Protein AF-A0A0C2DHV9-F1 (afdb_monomer_lite)

Sequence (97 aa):
MWSPWSFCSNNVMVRVRACSTVRGFKCVGHNKEFQSCDSSLLRPPSASDSRPVARQKPPLDGDVDVVDPYSEDRRLAMRQLYQDYEVEVPEAEQSTL

Foldseek 3Di:
DKDDWDPQDPQKIKIFDDDPCVPHDDDDDDGMDIDGNPCVVPPDDDDDDDDPPPPPPDPPDDPPPPPDPCPVVVVVVVCVVDVPDDDPDPPPPPDDD

InterPro domains:
  IPR000884 Thrombospondin type-1 (TSP1) repeat [PS50092] (2-38)
  IPR036383 Thrombospondin type-1 repeat superfamily [SSF82895] (2-37)

Organism: NCBI:txid51022

Radius of gyration: 21.4 Å; chains: 1; bounding box: 57×32×52 Å

Secondary structure (DSSP, 8-state):
-BPPPPPPBTTEEEEEB----TTSPPPSS-SEEEEE--TTS------------------S--------TTHHHHHHHHHHH-TT------GGGS---

pLDDT: mean 71.39, std 17.32, range [43.09, 94.94]

Structure (mmCIF, N/CA/C/O backbone):
data_AF-A0A0C2DHV9-F1
#
_entry.id   AF-A0A0C2DHV9-F1
#
loop_
_atom_site.group_PDB
_atom_site.id
_atom_site.type_symbol
_atom_site.label_atom_id
_atom_site.label_alt_id
_atom_site.label_comp_id
_atom_site.label_asym_id
_atom_site.label_entity_id
_atom_site.label_seq_id
_atom_site.pdbx_PDB_ins_code
_atom_site.Cartn_x
_atom_site.Cartn_y
_atom_site.Cartn_z
_atom_site.occupancy
_atom_site.B_iso_or_equiv
_atom_site.auth_seq_id
_atom_site.auth_comp_id
_atom_site.auth_asym_id
_atom_site.auth_atom_id
_atom_site.pdbx_PDB_model_num
ATOM 1 N N . MET A 1 1 ? 0.205 -6.897 13.495 1.00 82.19 1 MET A N 1
ATOM 2 C CA . MET A 1 1 ? 1.116 -7.732 12.682 1.00 82.19 1 MET A CA 1
ATOM 3 C C . MET A 1 1 ? 1.608 -6.892 11.512 1.00 82.19 1 MET A C 1
ATOM 5 O O . MET A 1 1 ? 0.790 -6.164 10.960 1.00 82.19 1 MET A O 1
ATOM 9 N N . TRP A 1 2 ? 2.899 -6.921 11.179 1.00 90.94 2 TRP A N 1
ATOM 10 C CA . TRP A 1 2 ? 3.433 -6.206 10.009 1.00 90.94 2 TRP A CA 1
ATOM 11 C C . TRP A 1 2 ? 3.209 -7.005 8.723 1.00 90.94 2 TRP A C 1
ATOM 13 O O . TRP A 1 2 ? 3.236 -8.234 8.754 1.00 90.94 2 TRP A O 1
ATOM 23 N N . SER A 1 3 ? 3.004 -6.302 7.611 1.00 92.94 3 SER A N 1
ATOM 24 C CA . SER A 1 3 ? 3.080 -6.863 6.268 1.00 92.94 3 SER A CA 1
ATOM 25 C C . SER A 1 3 ? 4.517 -7.300 5.963 1.00 92.94 3 SER A C 1
ATOM 27 O O . SER A 1 3 ? 5.465 -6.818 6.600 1.00 92.94 3 SER A O 1
ATOM 29 N N . PRO A 1 4 ? 4.710 -8.144 4.940 1.00 93.19 4 PRO A N 1
ATOM 30 C CA . PRO A 1 4 ? 6.006 -8.275 4.294 1.00 93.19 4 PRO A CA 1
ATOM 31 C C . PRO A 1 4 ? 6.514 -6.911 3.808 1.00 93.19 4 PRO A C 1
ATOM 33 O O . PRO A 1 4 ? 5.737 -5.969 3.610 1.00 93.19 4 PRO A O 1
ATOM 36 N N . TRP A 1 5 ? 7.825 -6.813 3.620 1.00 94.31 5 TRP A N 1
ATOM 37 C CA . TRP A 1 5 ? 8.434 -5.659 2.974 1.00 94.31 5 TRP A CA 1
ATOM 38 C C . TRP A 1 5 ? 8.056 -5.590 1.493 1.00 94.31 5 TRP A C 1
ATOM 40 O O . TRP A 1 5 ? 7.986 -6.618 0.819 1.00 94.31 5 TRP A O 1
ATOM 50 N N . SER A 1 6 ? 7.829 -4.376 0.989 1.00 91.56 6 SER A N 1
ATOM 51 C CA . SER A 1 6 ? 7.644 -4.131 -0.438 1.00 91.56 6 SER A CA 1
ATOM 52 C C . SER A 1 6 ? 8.910 -4.463 -1.223 1.00 91.56 6 SER A C 1
ATOM 54 O O . SER A 1 6 ? 10.009 -4.555 -0.671 1.00 91.56 6 SER A O 1
ATOM 56 N N . PHE A 1 7 ? 8.764 -4.554 -2.543 1.00 90.00 7 PHE A N 1
ATOM 57 C CA . PHE A 1 7 ? 9.913 -4.522 -3.436 1.00 90.00 7 PHE A CA 1
ATOM 58 C C . PHE A 1 7 ? 10.733 -3.247 -3.209 1.00 90.00 7 PHE A C 1
ATOM 60 O O . PHE A 1 7 ? 10.211 -2.213 -2.771 1.00 90.00 7 PHE A O 1
ATOM 67 N N . CYS A 1 8 ? 12.023 -3.337 -3.515 1.00 92.00 8 CYS A N 1
ATOM 68 C CA . CYS A 1 8 ? 12.892 -2.183 -3.450 1.00 92.00 8 CYS A CA 1
ATOM 69 C C . CYS A 1 8 ? 12.568 -1.200 -4.578 1.00 92.00 8 CYS A C 1
ATOM 71 O O . CYS A 1 8 ? 12.630 -1.565 -5.752 1.00 92.00 8 CYS A O 1
ATOM 73 N N . SER A 1 9 ? 12.272 0.047 -4.223 1.00 87.62 9 SER A N 1
ATOM 74 C CA . SER A 1 9 ? 12.067 1.144 -5.164 1.00 87.62 9 SER A CA 1
ATOM 75 C C . SER A 1 9 ? 12.911 2.336 -4.732 1.00 87.62 9 SER A C 1
ATOM 77 O O . SER A 1 9 ? 12.811 2.782 -3.593 1.00 87.62 9 SER A O 1
ATOM 79 N N . ASN A 1 10 ? 13.774 2.842 -5.616 1.00 88.50 10 ASN A N 1
ATOM 80 C CA . ASN A 1 10 ? 14.689 3.950 -5.308 1.00 88.50 10 ASN A CA 1
ATOM 81 C C . ASN A 1 10 ? 15.534 3.722 -4.033 1.00 88.50 10 ASN A C 1
ATOM 83 O O . ASN A 1 10 ? 15.670 4.621 -3.209 1.00 88.50 10 ASN A O 1
ATOM 87 N N . ASN A 1 11 ? 16.083 2.512 -3.855 1.00 88.12 11 ASN A N 1
ATOM 88 C CA . ASN A 1 11 ? 16.821 2.083 -2.652 1.00 88.12 11 ASN A CA 1
ATOM 89 C C . ASN A 1 11 ? 16.015 2.135 -1.343 1.00 88.12 11 ASN A C 1
ATOM 91 O O . ASN A 1 11 ? 16.607 2.082 -0.268 1.00 88.12 11 ASN A O 1
ATOM 95 N N . VAL A 1 12 ? 14.683 2.199 -1.412 1.00 92.12 12 VAL A N 1
ATOM 96 C CA . VAL A 1 12 ? 13.800 2.190 -0.245 1.00 92.12 12 VAL A CA 1
ATOM 97 C C . VAL A 1 12 ? 12.760 1.081 -0.375 1.00 92.12 12 VAL A C 1
ATOM 99 O O . VAL A 1 12 ? 12.185 0.834 -1.434 1.00 92.12 12 VAL A O 1
ATOM 102 N N . MET A 1 13 ? 12.503 0.418 0.741 1.00 93.75 13 MET A N 1
ATOM 103 C CA . MET A 1 13 ? 11.463 -0.585 0.917 1.00 93.75 13 MET A CA 1
ATOM 104 C C . MET A 1 13 ? 10.535 -0.153 2.048 1.00 93.75 13 MET A C 1
ATOM 106 O O . MET A 1 13 ? 10.947 0.517 2.998 1.00 93.75 13 MET A O 1
ATOM 110 N N . VAL A 1 14 ? 9.257 -0.500 1.917 1.00 94.31 14 VAL A N 1
ATOM 111 C CA . VAL A 1 14 ? 8.181 -0.038 2.797 1.00 94.31 14 VAL A CA 1
ATOM 112 C C . VAL A 1 14 ? 7.405 -1.229 3.334 1.00 94.31 14 VAL A C 1
ATOM 114 O O . VAL A 1 14 ? 7.129 -2.176 2.602 1.00 94.31 14 VAL A O 1
ATOM 117 N N . ARG A 1 15 ? 7.012 -1.182 4.607 1.00 94.94 15 ARG A N 1
ATOM 118 C CA . ARG A 1 15 ? 6.037 -2.121 5.179 1.00 94.94 15 ARG A CA 1
ATOM 119 C C . ARG A 1 15 ? 5.009 -1.388 6.018 1.00 94.94 15 ARG A C 1
ATOM 121 O O . ARG A 1 15 ? 5.275 -0.308 6.548 1.00 94.94 15 ARG A O 1
ATOM 128 N N . VAL A 1 16 ? 3.834 -1.989 6.149 1.00 93.50 16 VAL A N 1
ATOM 129 C CA . VAL A 1 16 ? 2.712 -1.431 6.910 1.00 93.50 16 VAL A CA 1
ATOM 130 C C . VAL A 1 16 ? 2.162 -2.461 7.882 1.00 93.50 16 VAL A C 1
ATOM 132 O O . VAL A 1 16 ? 2.282 -3.660 7.657 1.00 93.50 16 VAL A O 1
ATOM 135 N N . ARG A 1 17 ? 1.556 -2.027 8.985 1.00 91.06 17 ARG A N 1
ATOM 136 C CA . ARG A 1 17 ? 0.782 -2.915 9.864 1.00 91.06 17 ARG A CA 1
ATOM 137 C C . ARG A 1 17 ? -0.658 -2.451 9.940 1.00 91.06 17 ARG A C 1
ATOM 139 O O . ARG A 1 17 ? -0.924 -1.259 10.079 1.00 91.06 17 ARG A O 1
ATOM 146 N N . ALA A 1 18 ? -1.575 -3.410 9.911 1.00 85.69 18 ALA A N 1
ATOM 147 C CA . ALA A 1 18 ? -2.972 -3.144 10.206 1.00 85.69 18 ALA A CA 1
ATOM 148 C C . ALA A 1 18 ? -3.156 -2.908 11.713 1.00 85.69 18 ALA A C 1
ATOM 150 O O . ALA A 1 18 ? -2.570 -3.610 12.548 1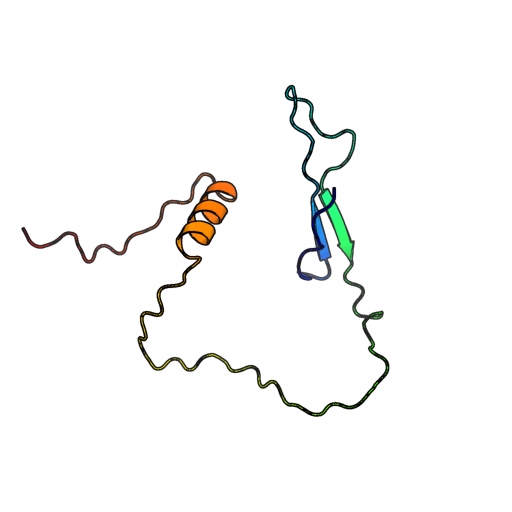.00 85.69 18 ALA A O 1
ATOM 151 N N . CYS A 1 19 ? -3.976 -1.916 12.048 1.00 83.44 19 CYS A N 1
ATOM 152 C CA . CYS A 1 19 ? -4.424 -1.667 13.412 1.00 83.44 19 CYS A CA 1
ATOM 153 C C . CYS A 1 19 ? -5.623 -2.552 13.712 1.00 83.44 19 CYS A C 1
ATOM 155 O O . CYS A 1 19 ? -6.480 -2.734 12.852 1.00 83.44 19 CYS A O 1
ATOM 157 N N . SER A 1 20 ? -5.708 -3.067 14.937 1.00 72.06 20 SER A N 1
ATOM 158 C CA . SER A 1 20 ? -6.956 -3.666 15.398 1.00 72.06 20 SER A CA 1
ATOM 159 C C . SER A 1 20 ? -7.993 -2.549 15.518 1.00 72.06 20 SER A C 1
ATOM 161 O O . SER A 1 20 ? -7.849 -1.668 16.360 1.00 72.06 20 SER A O 1
ATOM 163 N N . THR A 1 21 ? -8.988 -2.532 14.631 1.00 68.19 21 THR A N 1
ATOM 164 C CA . THR A 1 21 ? -9.997 -1.462 14.541 1.00 68.19 21 THR A CA 1
ATOM 165 C C . THR A 1 21 ? -11.190 -1.680 15.465 1.00 68.19 21 THR A C 1
ATOM 167 O O . THR A 1 21 ? -12.144 -0.899 15.422 1.00 68.19 21 THR A O 1
ATOM 170 N N . VAL A 1 22 ? -11.167 -2.710 16.321 1.00 62.00 22 VAL A N 1
ATOM 171 C CA . VAL A 1 22 ? -12.250 -2.953 17.281 1.00 62.00 22 VAL A CA 1
ATOM 172 C C . VAL A 1 22 ? -12.397 -1.719 18.170 1.00 62.00 22 VAL A C 1
ATOM 174 O O . VAL A 1 22 ? -11.533 -1.415 18.987 1.00 62.00 22 VAL A O 1
ATOM 177 N N . ARG A 1 23 ? -13.517 -1.010 17.976 1.00 67.75 23 ARG A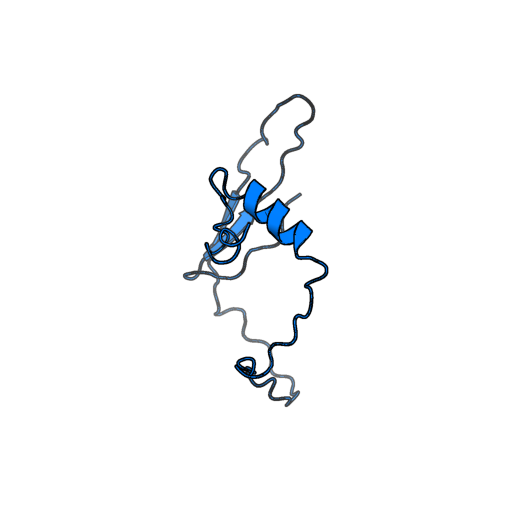 N 1
ATOM 178 C CA . ARG A 1 23 ? -13.917 0.242 18.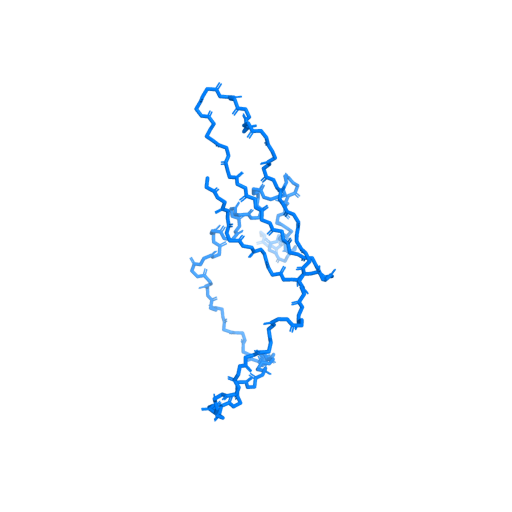648 1.00 67.75 23 ARG A CA 1
ATOM 179 C C . ARG A 1 23 ? -13.293 1.550 18.142 1.00 67.75 23 ARG A C 1
ATOM 181 O O . ARG A 1 23 ? -13.370 2.551 18.843 1.00 67.75 23 ARG A O 1
ATOM 188 N N . GLY A 1 2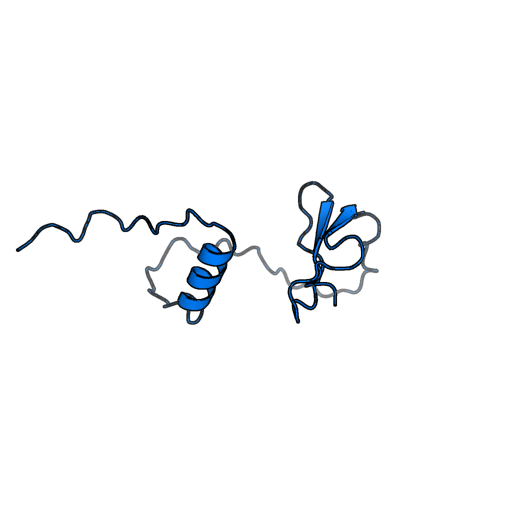4 ? -12.747 1.584 16.925 1.00 66.06 24 GLY A N 1
ATOM 189 C CA . GLY A 1 24 ? -12.372 2.846 16.262 1.00 66.06 24 GLY A CA 1
ATOM 190 C C . GLY A 1 24 ? -11.067 3.483 16.753 1.00 66.06 24 GLY A C 1
ATOM 191 O O . GLY A 1 24 ? -10.773 4.631 16.422 1.00 66.06 24 GLY A O 1
ATOM 192 N N . PHE A 1 25 ? -10.258 2.748 17.517 1.00 63.72 25 PHE A N 1
ATOM 193 C CA . PHE A 1 25 ? -8.956 3.222 17.975 1.00 63.72 25 PHE A CA 1
ATOM 194 C C . PHE A 1 25 ? -7.881 3.010 16.899 1.00 63.72 25 PHE A C 1
ATOM 196 O O . PHE A 1 25 ? -7.791 1.952 16.274 1.00 63.72 25 PHE A O 1
ATOM 203 N N . LYS A 1 26 ? -7.055 4.038 16.672 1.00 73.19 26 LYS A N 1
ATOM 204 C CA . LYS A 1 26 ? -5.871 3.958 15.800 1.00 73.19 26 LYS A CA 1
ATOM 205 C C . LYS A 1 26 ? -4.768 3.146 16.493 1.00 73.19 26 LYS A C 1
ATOM 207 O O . LYS A 1 26 ? -4.743 3.058 17.718 1.00 73.19 26 LYS A O 1
ATOM 212 N N . CYS A 1 27 ? -3.850 2.554 15.720 1.00 75.06 27 CYS A N 1
ATOM 213 C CA . CYS A 1 27 ? -2.685 1.856 16.277 1.00 75.06 27 CYS A CA 1
ATOM 214 C C . CYS A 1 27 ? -1.961 2.738 17.293 1.00 75.06 27 CYS A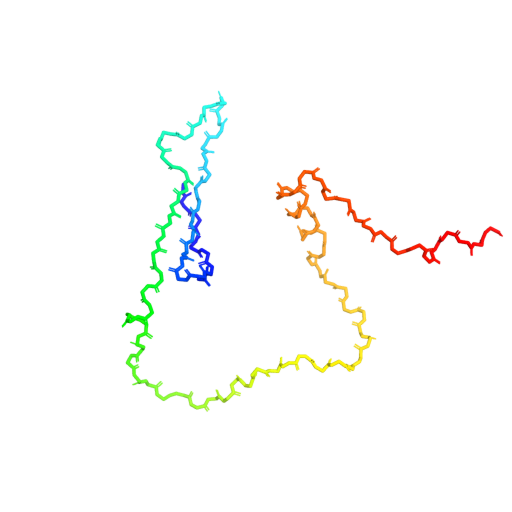 C 1
ATOM 216 O O . CYS A 1 27 ? -1.717 3.916 17.032 1.00 75.06 27 CYS A O 1
ATOM 218 N N . VAL A 1 28 ? -1.512 2.135 18.393 1.00 81.94 28 VAL A N 1
ATOM 219 C CA . VAL A 1 28 ? -0.512 2.771 19.249 1.00 81.94 28 VAL A CA 1
ATOM 220 C C . VAL A 1 28 ? 0.825 2.777 18.503 1.00 81.94 28 VAL A C 1
ATOM 222 O O . VAL A 1 28 ? 1.403 1.722 18.223 1.00 81.94 28 VAL A O 1
ATOM 225 N N . GLY A 1 29 ? 1.301 3.976 18.169 1.00 85.50 29 GLY A N 1
ATOM 226 C CA . GLY A 1 29 ? 2.561 4.205 17.462 1.00 85.50 29 GLY A CA 1
ATOM 227 C C . GLY A 1 29 ? 2.474 4.035 15.941 1.00 85.50 29 GLY A C 1
ATOM 228 O O . GLY A 1 29 ? 1.406 3.832 15.366 1.00 85.50 29 GLY A O 1
ATOM 229 N N . HIS A 1 30 ? 3.630 4.105 15.282 1.00 87.62 30 HIS A N 1
ATOM 230 C CA . HIS A 1 30 ? 3.740 4.111 13.822 1.00 87.62 30 HIS A CA 1
ATOM 231 C C . HIS A 1 30 ? 3.140 2.859 13.177 1.00 87.62 30 HIS A C 1
ATOM 233 O O . HIS A 1 30 ? 3.278 1.747 13.686 1.00 87.62 30 HIS A O 1
ATOM 239 N N . ASN A 1 31 ? 2.469 3.029 12.042 1.00 90.56 31 ASN A N 1
ATOM 240 C CA . ASN A 1 31 ? 1.876 1.940 11.261 1.00 90.56 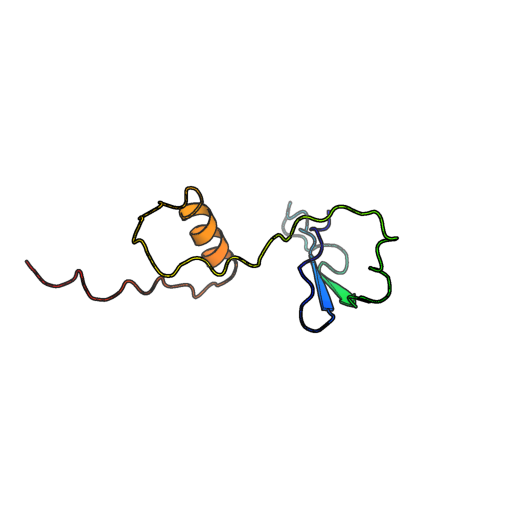31 ASN A CA 1
ATOM 241 C C . ASN A 1 31 ? 2.556 1.733 9.898 1.00 90.56 31 ASN A C 1
ATOM 243 O O . ASN A 1 31 ? 2.126 0.863 9.142 1.00 90.56 31 ASN A O 1
ATOM 247 N N . LYS A 1 32 ? 3.604 2.510 9.600 1.00 92.00 32 LYS A N 1
ATOM 248 C CA . LYS A 1 32 ? 4.387 2.467 8.365 1.00 92.00 32 LYS A CA 1
ATOM 249 C C . LYS A 1 32 ? 5.867 2.624 8.693 1.00 92.00 32 LYS A C 1
ATOM 251 O O . LYS A 1 32 ? 6.223 3.472 9.508 1.00 92.00 32 LYS A O 1
ATOM 256 N N . GLU A 1 33 ? 6.701 1.825 8.044 1.00 94.38 33 GLU A N 1
ATOM 257 C CA . GLU A 1 33 ? 8.157 1.875 8.170 1.00 94.38 33 GLU A CA 1
ATOM 258 C C . GLU A 1 33 ? 8.815 1.942 6.791 1.00 94.38 33 GLU A C 1
ATOM 260 O O . GLU A 1 33 ? 8.284 1.400 5.818 1.00 94.38 33 GLU A O 1
ATOM 265 N N . PHE A 1 34 ? 9.975 2.599 6.738 1.00 94.12 34 PHE A N 1
ATOM 266 C CA . PHE A 1 34 ? 10.834 2.718 5.563 1.00 94.12 34 PHE A CA 1
ATOM 267 C C . PHE A 1 34 ? 12.221 2.191 5.926 1.00 94.12 34 PHE A C 1
ATOM 269 O O . PHE A 1 34 ? 12.736 2.503 7.000 1.00 94.12 34 PHE A O 1
ATOM 276 N N . GLN A 1 35 ? 12.822 1.406 5.044 1.00 92.31 35 GLN A N 1
ATOM 277 C CA . GLN A 1 35 ? 14.168 0.869 5.221 1.00 92.31 35 GLN A CA 1
ATOM 278 C C . GLN A 1 35 ? 14.944 0.995 3.910 1.00 92.31 35 GLN A C 1
ATOM 280 O O . GLN A 1 35 ? 14.354 0.905 2.834 1.00 92.31 35 GLN A O 1
ATOM 285 N N . SER A 1 36 ? 16.254 1.230 3.998 1.00 92.00 36 SER A N 1
ATOM 286 C CA . SER A 1 36 ? 17.144 1.198 2.842 1.00 92.00 36 SER A CA 1
ATOM 287 C C . SER A 1 36 ? 17.323 -0.234 2.350 1.00 92.00 36 SER A C 1
ATOM 289 O O . SER A 1 36 ? 17.546 -1.157 3.133 1.00 92.00 36 SER A O 1
ATOM 291 N N . CYS A 1 37 ? 17.255 -0.426 1.039 1.00 82.38 37 CYS A N 1
ATOM 292 C CA . CYS A 1 37 ? 17.651 -1.685 0.430 1.00 82.38 37 CYS A CA 1
ATOM 293 C C . CYS A 1 37 ? 19.174 -1.674 0.283 1.00 82.38 37 CYS A C 1
ATOM 295 O O . CYS A 1 37 ? 19.692 -1.373 -0.790 1.00 82.38 37 CYS A O 1
ATOM 297 N N . ASP A 1 38 ? 19.922 -1.943 1.346 1.00 73.62 38 ASP A N 1
ATOM 298 C CA . ASP A 1 38 ? 21.365 -2.118 1.204 1.00 73.62 38 ASP A CA 1
ATOM 299 C C . ASP A 1 38 ? 21.638 -3.409 0.413 1.00 73.62 38 ASP A C 1
ATOM 301 O O . ASP A 1 38 ? 21.760 -4.511 0.949 1.00 73.62 38 ASP A O 1
ATOM 305 N N . SER A 1 39 ? 21.723 -3.271 -0.913 1.00 60.34 39 SER A N 1
ATOM 306 C CA . SER A 1 39 ? 22.028 -4.339 -1.873 1.00 60.34 39 SER A CA 1
ATOM 307 C C . SER A 1 39 ? 23.440 -4.916 -1.706 1.00 60.34 39 SER A C 1
ATOM 309 O O . SER A 1 39 ? 23.820 -5.844 -2.413 1.00 60.34 39 SER A O 1
ATOM 311 N N . SER A 1 40 ? 24.224 -4.395 -0.762 1.00 57.62 40 SER A N 1
ATOM 312 C CA . SER A 1 40 ? 25.552 -4.879 -0.387 1.00 57.62 40 SER A CA 1
ATOM 313 C C . SER A 1 40 ? 25.523 -6.125 0.512 1.00 57.62 40 SER A C 1
ATOM 315 O O . SER A 1 40 ? 26.529 -6.829 0.578 1.00 57.62 40 SER A O 1
ATOM 317 N N . LEU A 1 41 ? 24.386 -6.453 1.145 1.00 55.53 41 LEU A N 1
ATOM 318 C CA . LEU A 1 41 ? 24.223 -7.677 1.951 1.00 55.53 41 LEU A CA 1
ATOM 319 C C . LEU A 1 41 ? 23.532 -8.830 1.205 1.00 55.53 41 LEU A C 1
ATOM 321 O O . LEU A 1 41 ? 23.491 -9.950 1.709 1.00 55.53 41 LEU A O 1
ATOM 325 N N . LEU A 1 42 ? 23.056 -8.596 -0.022 1.00 54.38 42 LEU A N 1
ATOM 326 C CA . LEU A 1 42 ? 22.543 -9.634 -0.924 1.00 54.38 42 LEU A CA 1
ATOM 327 C C . LEU A 1 42 ? 23.631 -10.138 -1.887 1.00 54.38 42 LEU A C 1
ATOM 329 O O . LEU A 1 42 ? 23.375 -10.345 -3.071 1.00 54.38 42 LEU A O 1
ATOM 333 N N . ARG A 1 43 ? 24.856 -10.362 -1.392 1.00 43.50 43 ARG A N 1
ATOM 334 C CA . ARG A 1 43 ? 25.768 -11.314 -2.038 1.00 43.50 43 ARG A CA 1
ATOM 335 C C . ARG A 1 43 ? 25.359 -12.711 -1.558 1.00 43.50 43 ARG A C 1
ATOM 337 O O . ARG A 1 43 ? 25.711 -13.061 -0.432 1.00 43.50 43 ARG A O 1
ATOM 344 N N . PRO A 1 44 ? 24.642 -13.525 -2.352 1.00 50.84 44 PRO A N 1
ATOM 345 C CA . PRO A 1 44 ? 24.557 -14.944 -2.043 1.00 50.84 44 PRO A CA 1
ATOM 346 C C . PRO A 1 44 ? 25.980 -15.529 -2.104 1.00 50.84 44 PRO A C 1
ATOM 348 O O . PRO A 1 44 ? 26.722 -15.202 -3.038 1.00 50.84 44 PRO A O 1
ATOM 351 N N . PRO A 1 45 ? 26.414 -16.363 -1.141 1.00 45.22 45 PRO A N 1
ATOM 352 C CA . PRO A 1 45 ? 27.576 -17.201 -1.374 1.00 45.22 45 PRO A CA 1
ATOM 353 C C . PRO A 1 45 ? 27.240 -18.119 -2.551 1.00 45.22 45 PRO A C 1
ATOM 355 O O . PRO A 1 45 ? 26.217 -18.802 -2.553 1.00 45.22 45 PRO A O 1
ATOM 358 N N . SER A 1 46 ? 28.078 -18.062 -3.581 1.00 49.59 46 SER A N 1
ATOM 359 C CA . SER A 1 46 ? 28.007 -18.885 -4.779 1.00 49.59 46 SER A CA 1
ATOM 360 C C . SER A 1 46 ? 27.746 -20.354 -4.442 1.00 49.59 46 SER A C 1
ATOM 362 O O . SER A 1 46 ? 28.592 -21.016 -3.849 1.00 49.59 46 SER A O 1
ATOM 364 N N . ALA A 1 47 ? 26.615 -20.879 -4.898 1.00 45.97 47 ALA A N 1
ATOM 365 C CA . ALA A 1 47 ? 26.450 -22.292 -5.189 1.00 45.97 47 ALA A CA 1
ATOM 366 C C . ALA A 1 47 ? 25.694 -22.376 -6.514 1.00 45.97 47 ALA A C 1
ATOM 368 O O . ALA A 1 47 ? 24.506 -22.085 -6.601 1.00 45.97 47 ALA A O 1
ATOM 369 N N . SER A 1 48 ? 26.473 -22.651 -7.554 1.00 56.31 48 SER A N 1
ATOM 370 C CA . SER A 1 48 ? 26.079 -23.246 -8.827 1.00 56.31 48 SER A CA 1
ATOM 371 C C . SER A 1 48 ? 24.646 -23.791 -8.888 1.00 56.31 48 SER A C 1
ATOM 373 O O . SER A 1 48 ? 24.388 -24.888 -8.399 1.00 56.31 48 SER A O 1
ATOM 375 N N . ASP A 1 49 ? 23.766 -23.097 -9.605 1.00 46.75 49 ASP A N 1
ATOM 376 C CA . ASP A 1 49 ? 22.890 -23.795 -10.540 1.00 46.75 49 ASP A CA 1
ATOM 377 C C . ASP A 1 49 ? 22.646 -22.914 -11.767 1.00 46.75 49 ASP A C 1
ATOM 379 O O . ASP A 1 49 ? 21.993 -21.868 -11.732 1.00 46.75 49 ASP A O 1
ATOM 383 N N . SER A 1 50 ? 23.279 -23.313 -12.860 1.00 51.38 50 SER A N 1
ATOM 384 C CA . SER A 1 50 ? 23.149 -22.691 -14.164 1.00 51.38 50 SER A CA 1
ATOM 385 C C . SER A 1 50 ? 21.793 -23.067 -14.751 1.00 51.38 50 SER A C 1
ATOM 387 O O . SER A 1 50 ? 21.673 -24.056 -15.470 1.00 51.38 50 SER A O 1
ATOM 389 N N . ARG A 1 51 ? 20.769 -22.244 -14.520 1.00 46.34 51 ARG A N 1
ATOM 390 C CA . ARG A 1 51 ? 19.647 -22.137 -15.459 1.00 46.34 51 ARG A CA 1
ATOM 391 C C . ARG A 1 51 ? 19.469 -20.681 -15.859 1.00 46.34 51 ARG A C 1
ATOM 393 O O . ARG A 1 51 ? 19.217 -19.847 -14.989 1.00 46.34 51 ARG A O 1
ATOM 400 N N . PRO A 1 52 ? 19.570 -20.339 -17.155 1.00 43.50 52 PRO A N 1
ATOM 401 C CA . PRO A 1 52 ? 19.202 -19.014 -17.595 1.00 43.50 52 PRO A CA 1
ATOM 402 C C . PRO A 1 52 ? 17.678 -18.960 -17.522 1.00 43.50 52 PRO A C 1
ATOM 404 O O . PRO A 1 52 ? 16.989 -19.399 -18.441 1.00 43.50 52 PRO A O 1
ATOM 407 N N . VAL A 1 53 ? 17.118 -18.427 -16.435 1.00 46.03 53 VAL A N 1
ATOM 408 C CA . VAL A 1 53 ? 15.772 -17.859 -16.523 1.00 46.03 53 VAL A CA 1
ATOM 409 C C . VAL A 1 53 ? 15.955 -16.570 -17.304 1.00 46.03 53 VAL A C 1
ATOM 411 O O . VAL A 1 53 ? 16.157 -15.488 -16.755 1.00 46.03 53 VAL A O 1
ATOM 414 N N . ALA A 1 54 ? 16.002 -16.733 -18.626 1.00 45.38 54 ALA A N 1
ATOM 415 C CA . ALA A 1 54 ? 15.825 -15.653 -19.561 1.00 45.38 54 ALA A CA 1
ATOM 416 C C . ALA A 1 54 ? 14.656 -14.817 -19.043 1.00 45.38 54 ALA A C 1
ATOM 418 O O . ALA A 1 54 ? 13.579 -15.352 -18.771 1.00 45.38 54 ALA A O 1
ATOM 419 N N . ARG A 1 55 ? 14.875 -13.507 -18.898 1.00 53.28 55 ARG A N 1
ATOM 420 C CA . ARG A 1 55 ? 13.783 -12.544 -18.968 1.00 53.28 55 ARG A CA 1
ATOM 421 C C . ARG A 1 55 ? 13.082 -12.799 -20.298 1.00 53.28 55 ARG A C 1
ATOM 423 O O . ARG A 1 55 ? 13.443 -12.214 -21.315 1.00 53.28 55 ARG A O 1
ATOM 430 N N . GLN A 1 56 ? 12.113 -13.702 -20.298 1.00 45.59 56 GLN A N 1
ATOM 431 C CA . GLN A 1 56 ? 11.128 -13.767 -21.348 1.00 45.59 56 GLN A CA 1
ATOM 432 C C . GLN A 1 56 ? 10.320 -12.491 -21.169 1.00 45.59 56 GLN A C 1
ATOM 434 O O . GLN A 1 56 ? 9.417 -12.399 -20.344 1.00 45.59 56 GLN A O 1
ATOM 439 N N . LYS A 1 57 ? 10.722 -11.455 -21.909 1.00 50.16 57 LYS A N 1
ATOM 440 C CA . LYS A 1 57 ? 9.754 -10.507 -22.440 1.00 50.16 57 LYS A CA 1
ATOM 441 C C . LYS A 1 57 ? 8.637 -11.387 -23.019 1.00 50.16 57 LYS A C 1
ATOM 443 O O . LYS A 1 57 ? 8.971 -12.207 -23.880 1.00 50.16 57 LYS A O 1
ATOM 448 N N . PRO A 1 58 ? 7.392 -11.319 -22.516 1.00 51.00 58 PRO A N 1
ATOM 449 C CA . PRO A 1 58 ? 6.316 -12.094 -23.109 1.00 51.00 58 PRO A CA 1
ATOM 450 C C . PRO A 1 58 ? 6.303 -11.776 -24.608 1.00 51.00 58 PRO A C 1
ATOM 452 O O . PRO A 1 58 ? 6.456 -10.596 -24.962 1.00 51.00 58 PRO A O 1
ATOM 455 N N . PRO A 1 59 ? 6.221 -12.784 -25.489 1.00 45.56 59 PRO A N 1
ATOM 456 C CA . PRO A 1 59 ? 5.996 -12.531 -26.897 1.00 45.56 59 PRO A CA 1
ATOM 457 C C . PRO A 1 59 ? 4.745 -11.661 -27.009 1.00 45.56 59 PRO A C 1
ATOM 459 O O . PRO A 1 59 ? 3.695 -11.997 -26.467 1.00 45.56 59 PRO A O 1
ATOM 462 N N . LEU A 1 60 ? 4.883 -10.516 -27.671 1.00 56.94 60 LEU A N 1
ATOM 463 C CA . LEU A 1 60 ? 3.754 -9.788 -28.237 1.00 56.94 60 LEU A CA 1
ATOM 464 C C . LEU A 1 60 ? 3.263 -10.615 -29.428 1.00 56.94 60 LEU A C 1
ATOM 466 O O . LEU A 1 60 ? 3.551 -10.260 -30.561 1.00 56.94 60 LEU A O 1
ATOM 470 N N . ASP A 1 61 ? 2.661 -11.773 -29.178 1.00 59.75 61 ASP A N 1
ATOM 471 C CA . ASP A 1 61 ? 2.025 -12.565 -30.225 1.00 59.75 61 ASP A CA 1
ATOM 472 C C . ASP A 1 61 ? 1.114 -13.618 -29.597 1.00 59.75 61 ASP A C 1
ATOM 474 O O . ASP A 1 61 ? 1.573 -14.500 -28.868 1.00 59.75 61 ASP A O 1
ATOM 478 N N . GLY A 1 62 ? -0.183 -13.491 -29.863 1.00 50.47 62 GLY A N 1
ATOM 479 C CA . GLY A 1 62 ? -1.223 -14.375 -29.354 1.00 50.47 62 GLY A CA 1
ATOM 480 C C . GLY A 1 62 ? -2.158 -13.666 -28.388 1.00 50.47 62 GLY A C 1
ATOM 481 O O . GLY A 1 62 ? -1.953 -13.688 -27.177 1.00 50.47 62 GLY A O 1
ATOM 482 N N . ASP A 1 63 ? -3.207 -13.082 -28.958 1.00 59.00 63 ASP A N 1
ATOM 483 C CA . ASP A 1 63 ? -4.494 -12.839 -28.312 1.00 59.00 63 ASP A CA 1
ATOM 484 C C . ASP A 1 63 ? -5.060 -14.175 -27.800 1.00 59.00 63 ASP A C 1
ATOM 486 O O . ASP A 1 63 ? -5.870 -14.842 -28.441 1.00 59.00 63 ASP A O 1
ATOM 490 N N . VAL A 1 64 ? -4.512 -14.657 -26.689 1.00 57.09 64 VAL A N 1
ATOM 491 C CA . VAL A 1 64 ? -5.169 -15.658 -25.867 1.00 57.09 64 VAL A CA 1
ATOM 492 C C . VAL A 1 64 ? -5.775 -14.860 -24.737 1.00 57.09 64 VAL A C 1
ATOM 494 O O . VAL A 1 64 ? -5.056 -14.400 -23.848 1.00 57.09 64 VAL A O 1
ATOM 497 N N . ASP A 1 65 ? -7.092 -14.701 -24.800 1.00 63.97 65 ASP A N 1
ATOM 498 C CA . ASP A 1 65 ? -7.932 -14.169 -23.733 1.00 63.97 65 ASP A CA 1
ATOM 499 C C . ASP A 1 65 ? -7.903 -15.149 -22.542 1.00 63.97 65 ASP A C 1
ATOM 501 O O . ASP A 1 65 ? -8.848 -15.878 -22.235 1.00 63.97 65 ASP A O 1
ATOM 505 N N . VAL A 1 66 ? -6.724 -15.281 -21.924 1.00 76.19 66 VAL A N 1
ATOM 506 C CA . VAL A 1 66 ? -6.551 -15.987 -20.663 1.00 76.19 66 VAL A CA 1
ATOM 507 C C . VAL A 1 66 ? -7.194 -15.091 -19.626 1.00 76.19 66 VAL A C 1
ATOM 509 O O . VAL A 1 66 ? -6.564 -14.176 -19.095 1.00 76.19 66 VAL A O 1
ATOM 512 N N . VAL A 1 67 ? -8.467 -15.368 -19.358 1.00 75.50 67 VAL A N 1
ATOM 513 C CA . VAL A 1 67 ? -9.212 -14.747 -18.270 1.00 75.50 67 VAL A CA 1
ATOM 514 C C . VAL A 1 67 ? -8.420 -14.963 -16.983 1.00 75.50 67 VAL A C 1
ATOM 516 O O . VAL A 1 67 ? -8.305 -16.088 -16.494 1.00 75.50 67 VAL A O 1
ATOM 519 N N . ASP A 1 68 ? -7.837 -13.886 -16.455 1.00 77.56 68 ASP A N 1
ATOM 520 C CA . ASP A 1 68 ? -7.135 -13.909 -15.173 1.00 77.56 68 ASP A CA 1
ATOM 521 C C . ASP A 1 68 ? -8.152 -14.301 -14.084 1.00 77.56 68 ASP A C 1
ATOM 523 O O . ASP A 1 68 ? -9.093 -13.533 -13.832 1.00 77.56 68 ASP A O 1
ATOM 527 N N . PRO A 1 69 ? -7.995 -15.464 -13.418 1.00 86.25 69 PRO A N 1
ATOM 528 C CA . PRO A 1 69 ? -8.910 -15.900 -12.365 1.00 86.25 69 PRO A CA 1
ATOM 529 C C . PRO A 1 69 ? -8.939 -14.939 -11.166 1.00 86.25 69 PRO A C 1
ATOM 531 O O . PRO A 1 69 ? -9.867 -15.003 -10.366 1.00 86.25 69 PRO A O 1
ATOM 534 N N . TYR A 1 70 ? -7.966 -14.029 -11.055 1.00 85.56 70 TYR A N 1
ATOM 535 C CA . TYR A 1 70 ? -7.877 -13.006 -10.010 1.00 85.56 70 TYR A CA 1
ATOM 536 C C . TYR A 1 70 ? -8.221 -11.594 -10.512 1.00 85.56 70 TYR A C 1
ATOM 538 O O . TYR A 1 70 ? -7.908 -10.599 -9.853 1.00 85.56 70 TYR A O 1
ATOM 546 N N . SER A 1 71 ? -8.854 -11.472 -11.681 1.00 84.50 71 SER A N 1
ATOM 547 C CA . SER A 1 71 ? -9.261 -10.181 -12.258 1.00 84.50 71 SER A CA 1
ATOM 548 C C . SER A 1 71 ? -10.194 -9.380 -11.337 1.00 84.50 71 SER A C 1
ATOM 550 O O . SER A 1 71 ? -10.011 -8.170 -11.174 1.00 84.50 71 SER A O 1
ATOM 552 N N . GLU A 1 72 ? -11.147 -10.042 -10.676 1.00 83.12 72 GLU A N 1
ATOM 553 C CA . GLU A 1 72 ? -12.060 -9.404 -9.719 1.00 83.12 72 GLU A CA 1
ATOM 554 C C . GLU A 1 72 ? -11.324 -8.916 -8.463 1.00 83.12 72 GLU A C 1
ATOM 556 O O . GLU A 1 72 ? -11.465 -7.753 -8.069 1.00 83.12 72 GLU A O 1
ATOM 561 N N . ASP A 1 73 ? -10.473 -9.766 -7.888 1.00 89.06 73 ASP A N 1
ATOM 562 C CA . ASP A 1 73 ? -9.660 -9.441 -6.713 1.00 89.06 73 ASP A CA 1
ATOM 563 C C . ASP A 1 73 ? -8.741 -8.247 -6.984 1.00 89.06 73 ASP A C 1
ATOM 565 O O . ASP A 1 73 ? -8.649 -7.315 -6.177 1.00 89.06 73 ASP A O 1
ATOM 569 N N . ARG A 1 74 ? -8.107 -8.223 -8.164 1.00 87.38 74 ARG A N 1
ATOM 570 C CA . ARG A 1 74 ? -7.292 -7.096 -8.628 1.00 87.38 74 ARG A CA 1
ATOM 571 C C . ARG A 1 74 ? -8.118 -5.811 -8.683 1.00 87.38 74 ARG A C 1
ATOM 573 O O . ARG A 1 74 ? -7.656 -4.769 -8.217 1.00 87.38 74 ARG A O 1
ATOM 580 N N . ARG A 1 75 ? -9.347 -5.870 -9.206 1.00 86.38 75 ARG A N 1
ATOM 581 C CA . ARG A 1 75 ? -10.242 -4.706 -9.308 1.00 86.38 75 ARG A CA 1
ATOM 582 C C . ARG A 1 75 ? -10.664 -4.181 -7.937 1.00 86.38 75 ARG A C 1
ATOM 584 O O . ARG A 1 75 ? -10.681 -2.969 -7.721 1.00 86.38 75 ARG A O 1
ATOM 591 N N . LEU A 1 76 ? -10.975 -5.075 -7.001 1.00 86.50 76 LEU A N 1
ATOM 592 C CA . LEU A 1 76 ? -11.328 -4.704 -5.630 1.00 86.50 76 LEU A CA 1
ATOM 593 C C . LEU A 1 76 ? -10.139 -4.077 -4.894 1.00 86.50 76 LEU A C 1
ATOM 595 O O . LEU A 1 76 ? -10.313 -3.056 -4.229 1.00 86.50 76 LEU A O 1
ATOM 599 N N . ALA A 1 77 ? -8.931 -4.620 -5.063 1.00 87.69 77 ALA A N 1
ATOM 600 C CA . ALA A 1 77 ? -7.715 -4.049 -4.488 1.00 87.69 77 ALA A CA 1
ATOM 601 C C . ALA A 1 77 ? -7.427 -2.638 -5.031 1.00 87.69 77 ALA A C 1
ATOM 603 O O . ALA A 1 77 ? -7.129 -1.729 -4.254 1.00 87.69 77 ALA A O 1
ATOM 604 N N . MET A 1 78 ? -7.581 -2.425 -6.343 1.00 86.19 78 MET A N 1
ATOM 605 C CA . MET A 1 78 ? -7.389 -1.105 -6.958 1.00 86.19 78 MET A CA 1
ATOM 606 C C . MET A 1 78 ? -8.377 -0.066 -6.421 1.00 86.19 78 MET A C 1
ATOM 608 O O . MET A 1 78 ? -7.967 1.041 -6.084 1.00 86.19 78 MET A O 1
ATOM 612 N N . ARG A 1 79 ? -9.647 -0.444 -6.231 1.00 83.69 79 ARG A N 1
ATOM 613 C CA . ARG A 1 79 ? -10.668 0.438 -5.642 1.00 83.69 79 ARG A CA 1
ATOM 614 C C . ARG A 1 79 ? -10.398 0.780 -4.172 1.00 83.69 79 ARG A C 1
ATOM 616 O O . ARG A 1 79 ? -10.806 1.833 -3.695 1.00 83.69 79 ARG A O 1
ATOM 623 N N . GLN A 1 80 ? -9.734 -0.104 -3.428 1.00 82.81 80 GLN A N 1
ATOM 624 C CA . GLN A 1 80 ? -9.331 0.186 -2.047 1.00 82.81 80 GLN A CA 1
ATOM 625 C C . GLN A 1 80 ? -8.125 1.133 -1.977 1.00 82.81 80 GLN A C 1
ATOM 627 O O . GLN A 1 80 ? -8.016 1.911 -1.030 1.00 82.81 80 GLN A O 1
ATOM 632 N N . LEU A 1 81 ? -7.217 1.053 -2.954 1.00 80.94 81 LEU A N 1
ATOM 633 C CA . LEU A 1 81 ? -6.008 1.878 -3.028 1.00 80.94 81 LEU A CA 1
ATOM 634 C C . LEU A 1 81 ? -6.287 3.295 -3.540 1.00 80.94 81 LEU A C 1
ATOM 636 O O . LEU A 1 81 ? -5.673 4.245 -3.057 1.00 80.94 81 LEU A O 1
ATOM 640 N N . TYR A 1 82 ? -7.216 3.423 -4.485 1.00 79.94 82 TYR A N 1
ATOM 641 C CA . TYR A 1 82 ? -7.548 4.666 -5.171 1.00 79.94 82 TYR A CA 1
ATOM 642 C C . TYR A 1 82 ? -9.052 4.914 -5.055 1.00 79.94 82 TYR A C 1
ATOM 644 O O . TYR A 1 82 ? -9.865 4.148 -5.574 1.00 79.94 82 TYR A O 1
ATOM 652 N N . GLN A 1 83 ? -9.426 5.978 -4.341 1.00 75.62 83 GLN A N 1
ATOM 653 C CA . GLN A 1 83 ? -10.833 6.359 -4.150 1.00 75.62 83 GLN A CA 1
ATOM 654 C C . GLN A 1 83 ? -11.480 6.892 -5.441 1.00 75.62 83 GLN A C 1
ATOM 656 O O . GLN A 1 83 ? -12.701 6.952 -5.527 1.00 75.62 83 GLN A O 1
ATOM 661 N N . ASP A 1 84 ? -10.662 7.244 -6.429 1.00 73.44 84 ASP A N 1
ATOM 662 C CA . ASP A 1 84 ? -10.976 7.835 -7.731 1.00 73.44 84 ASP A CA 1
ATOM 663 C C . ASP A 1 84 ? -10.804 6.850 -8.903 1.00 73.44 84 ASP A C 1
ATOM 665 O O . ASP A 1 84 ? -10.767 7.254 -10.061 1.00 73.44 84 ASP A O 1
ATOM 669 N N . TYR A 1 85 ? -10.693 5.548 -8.625 1.00 70.94 85 TYR A N 1
ATOM 670 C CA . TYR A 1 85 ? -10.532 4.538 -9.670 1.00 70.94 85 TYR A CA 1
ATOM 671 C C . TYR A 1 85 ? -11.839 4.301 -10.444 1.00 70.94 85 TYR A C 1
ATOM 673 O O . TYR A 1 85 ? -12.643 3.433 -10.084 1.00 70.94 85 TYR A O 1
ATOM 681 N N . GLU A 1 86 ? -12.035 5.052 -11.527 1.00 69.69 86 GLU A N 1
ATOM 682 C CA . GLU A 1 86 ? -12.990 4.729 -12.588 1.00 69.69 86 GLU A CA 1
ATOM 683 C C . GLU A 1 86 ? -12.310 3.847 -13.643 1.00 69.69 86 GLU A C 1
ATOM 685 O O . GLU A 1 86 ? -11.212 4.132 -14.116 1.00 69.69 86 GLU A O 1
ATOM 690 N N . VAL A 1 87 ? -12.949 2.729 -13.993 1.00 65.75 87 VAL A N 1
ATOM 691 C CA . VAL A 1 87 ? -12.492 1.905 -15.116 1.00 65.75 87 VAL A CA 1
ATOM 692 C C . VAL A 1 87 ? -12.927 2.619 -16.388 1.00 65.75 87 VAL A C 1
ATOM 694 O O . VAL A 1 87 ? -14.111 2.597 -16.716 1.00 65.75 87 VAL A O 1
ATOM 697 N N . GLU A 1 88 ? -11.986 3.248 -17.086 1.00 62.22 88 GLU A N 1
ATOM 698 C CA . GLU A 1 88 ? -12.206 3.754 -18.440 1.00 62.22 88 GLU A CA 1
ATOM 699 C C . GLU A 1 88 ? -12.473 2.555 -19.358 1.00 62.22 88 GLU A C 1
ATOM 701 O O . GLU A 1 88 ? -11.562 1.832 -19.763 1.00 62.22 88 GLU A O 1
ATOM 706 N N . VAL A 1 89 ? -13.750 2.285 -19.621 1.00 56.47 89 VAL A N 1
ATOM 707 C CA . VAL A 1 89 ? -14.164 1.323 -20.642 1.00 56.47 89 VAL A CA 1
ATOM 708 C C . VAL A 1 89 ? -13.936 2.003 -21.995 1.00 56.47 89 VAL A C 1
ATOM 710 O O . VAL A 1 89 ? -14.507 3.073 -22.211 1.00 56.47 89 VAL A O 1
ATOM 713 N N . PRO A 1 90 ? -13.119 1.442 -22.905 1.00 51.94 90 PRO A N 1
ATOM 714 C CA . PRO A 1 90 ? -12.977 1.991 -24.246 1.00 51.94 90 PRO A CA 1
ATOM 715 C C . PRO A 1 90 ? -14.347 2.101 -24.929 1.00 51.94 90 PRO A C 1
ATOM 717 O O . PRO A 1 90 ? -15.135 1.158 -24.911 1.00 51.94 90 PRO A O 1
ATOM 720 N N . GLU A 1 91 ? -14.609 3.254 -25.543 1.00 51.19 91 GLU A N 1
ATOM 721 C CA . GLU A 1 91 ? -15.872 3.723 -26.148 1.00 51.19 91 GLU A CA 1
ATOM 722 C C . GLU A 1 91 ? -16.373 2.892 -27.359 1.00 51.19 91 GLU A C 1
ATOM 724 O O . GLU A 1 91 ? -17.149 3.369 -28.181 1.00 51.19 91 GLU A O 1
ATOM 729 N N . ALA A 1 92 ? -15.928 1.644 -27.521 1.00 55.06 92 ALA A N 1
ATOM 730 C CA . ALA A 1 92 ? -16.204 0.828 -28.705 1.00 55.06 92 ALA A CA 1
ATOM 731 C C . ALA A 1 92 ? -17.536 0.053 -28.655 1.00 55.06 92 ALA A C 1
ATOM 733 O O . ALA A 1 92 ? -17.967 -0.454 -29.685 1.00 55.06 92 ALA A O 1
ATOM 734 N N . GLU A 1 93 ? -18.224 -0.013 -27.510 1.00 57.62 93 GLU A N 1
ATOM 735 C CA . GLU A 1 93 ? -19.482 -0.778 -27.368 1.00 57.62 93 GLU A CA 1
ATOM 736 C C . GLU A 1 93 ? -20.710 0.095 -27.061 1.00 57.62 93 GLU A C 1
ATOM 738 O O . GLU A 1 93 ? -21.694 -0.357 -26.479 1.00 57.62 93 GLU A O 1
ATOM 743 N N . GLN A 1 94 ? -20.681 1.365 -27.473 1.00 54.28 94 GLN A N 1
ATOM 744 C CA . GLN A 1 94 ? -21.846 2.253 -27.424 1.00 54.28 94 GLN A CA 1
ATOM 745 C C . GLN A 1 94 ? -22.221 2.774 -28.818 1.00 54.28 94 GLN A C 1
ATOM 747 O O . GLN A 1 94 ? -22.510 3.945 -29.013 1.00 54.28 94 GLN A O 1
ATOM 752 N N . SER A 1 95 ? -22.224 1.905 -29.828 1.00 48.56 95 SER A N 1
ATOM 753 C CA . SER A 1 95 ? -22.938 2.191 -31.077 1.00 48.56 95 SER A CA 1
ATOM 754 C C . SER A 1 95 ? -23.313 0.911 -31.809 1.00 48.56 95 SER A C 1
ATOM 756 O O . SER A 1 95 ? -22.567 0.421 -32.645 1.00 48.56 95 SER A O 1
ATOM 758 N N . THR A 1 96 ? -24.482 0.361 -31.487 1.00 44.03 96 THR A N 1
ATOM 759 C CA . THR A 1 96 ? -25.501 -0.054 -32.473 1.00 44.03 96 THR A CA 1
ATOM 760 C C . THR A 1 96 ? -26.716 -0.620 -31.734 1.00 44.03 96 THR A C 1
ATOM 762 O O . THR A 1 96 ? -26.802 -1.809 -31.441 1.00 44.03 96 THR A O 1
ATOM 765 N N . LEU A 1 97 ? -27.638 0.289 -31.391 1.00 43.09 97 LEU A N 1
ATOM 766 C CA . LEU A 1 97 ? -29.072 -0.021 -31.381 1.00 43.09 97 LEU A CA 1
ATOM 767 C C . LEU A 1 97 ? -29.554 -0.196 -32.825 1.00 43.09 97 LEU A C 1
ATOM 769 O O . LEU A 1 97 ? -29.004 0.515 -33.700 1.00 43.09 97 LEU A O 1
#